Protein AF-A0A926EX16-F1 (afdb_monomer)

Sequence (102 aa):
MKLAAEIELPFSEFWELTPYEFNLKVESYYNKKEENFKEKITLEYWNAMWTIQWLGKKSDRPKPLNEILDNLYKENKVMTDKQMLNQVMALNRLFGGVVEQK

Secondary structure (DSSP, 8-state):
-HHHHHTT--HHHHHHS-HHHHHHHHHHHHHHHHHHHHHHHHHHHHHHHHHHHHH--GGGPPSPHHHHHHTTT----PPPHHHHHHHHHHHHHHTT------

Organism: NCBI:txid2763679

Radius of gyration: 23.38 Å; Cα contacts (8 Å, |Δi|>4): 35; chains: 1; bounding box: 44×40×63 Å

pLDDT: mean 91.71, std 6.9, range [58.41, 98.06]

Solvent-accessible surface area (backbone atoms only — not comparable to full-atom values): 6271 Å² total; per-residue (Å²): 108,70,69,40,58,74,69,70,46,55,69,74,58,59,74,73,47,53,76,66,59,48,51,53,52,52,51,52,49,52,54,51,51,53,50,56,48,53,52,51,51,52,50,52,49,52,52,50,52,54,48,33,74,78,76,51,56,84,85,72,58,75,75,59,66,66,64,52,64,74,45,71,82,54,76,78,81,78,72,50,73,68,54,48,50,52,53,52,53,52,50,37,45,75,74,72,44,86,82,83,86,129

Structure (mmCIF, N/CA/C/O backbone):
data_AF-A0A926EX16-F1
#
_entry.id   AF-A0A926EX16-F1
#
loop_
_atom_site.group_PDB
_atom_site.id
_atom_site.type_symbol
_atom_site.label_atom_id
_atom_site.label_alt_id
_atom_site.label_comp_id
_atom_site.label_asym_id
_atom_site.label_entity_id
_atom_site.label_seq_id
_atom_site.pdbx_PDB_ins_code
_atom_site.Cartn_x
_atom_site.Cartn_y
_atom_site.Cartn_z
_atom_site.occupancy
_atom_site.B_iso_or_equiv
_atom_site.auth_seq_id
_atom_site.auth_comp_id
_atom_site.auth_asym_id
_atom_site.auth_atom_id
_atom_site.pdbx_PDB_model_num
ATOM 1 N N . MET A 1 1 ? -22.424 -1.682 9.973 1.00 82.56 1 MET A N 1
ATOM 2 C CA . MET A 1 1 ? -22.169 -3.128 9.774 1.00 82.56 1 MET A CA 1
ATOM 3 C C . MET A 1 1 ? -21.288 -3.437 8.565 1.00 82.56 1 MET A C 1
ATOM 5 O O . MET A 1 1 ? -20.309 -4.133 8.770 1.00 82.56 1 MET A O 1
ATOM 9 N N . LYS A 1 2 ? -21.545 -2.911 7.351 1.00 91.31 2 LYS A N 1
ATOM 10 C CA . LYS A 1 2 ? -20.672 -3.149 6.174 1.00 91.31 2 LYS A CA 1
ATOM 11 C C . LYS A 1 2 ? -19.188 -2.861 6.450 1.00 91.31 2 LYS A C 1
ATOM 13 O O . LYS A 1 2 ? -18.366 -3.748 6.288 1.00 91.31 2 LYS A O 1
ATOM 18 N N . LEU A 1 3 ? -18.880 -1.662 6.947 1.00 91.94 3 LEU A N 1
ATOM 19 C CA . LEU A 1 3 ? -17.506 -1.250 7.253 1.00 91.94 3 LEU A CA 1
ATOM 20 C C . LEU A 1 3 ? -16.845 -2.150 8.315 1.00 91.94 3 LEU A C 1
ATOM 22 O O . LEU A 1 3 ? -15.679 -2.486 8.189 1.00 91.94 3 LEU A O 1
ATOM 26 N N . ALA A 1 4 ? -17.604 -2.597 9.323 1.00 92.38 4 ALA A N 1
ATOM 27 C CA . ALA A 1 4 ? -17.116 -3.550 10.323 1.00 92.38 4 ALA A CA 1
ATOM 28 C C . ALA A 1 4 ? -16.749 -4.901 9.685 1.00 92.38 4 ALA A C 1
ATOM 30 O O . ALA A 1 4 ? -15.711 -5.461 10.011 1.00 92.38 4 ALA A O 1
ATOM 31 N N . ALA A 1 5 ? -17.550 -5.382 8.727 1.00 94.56 5 ALA A N 1
ATOM 32 C CA . ALA A 1 5 ? -17.231 -6.593 7.974 1.00 94.56 5 ALA A CA 1
ATOM 33 C C . ALA A 1 5 ? -15.983 -6.415 7.087 1.00 94.56 5 ALA A C 1
ATOM 35 O O . ALA A 1 5 ? -15.181 -7.334 6.977 1.00 94.56 5 ALA A O 1
ATOM 36 N N . GLU A 1 6 ? -15.800 -5.237 6.480 1.00 95.25 6 GLU A N 1
ATOM 37 C CA . GLU A 1 6 ? -14.635 -4.920 5.636 1.00 95.25 6 GLU A CA 1
ATOM 38 C C . GLU A 1 6 ? -13.314 -4.902 6.412 1.00 95.25 6 GLU A C 1
ATOM 40 O O . GLU A 1 6 ? -12.292 -5.320 5.872 1.00 95.25 6 GLU A O 1
ATOM 45 N N . ILE A 1 7 ? -13.335 -4.440 7.666 1.00 95.56 7 ILE A N 1
ATOM 46 C CA . ILE A 1 7 ? -12.160 -4.446 8.551 1.00 95.56 7 ILE A CA 1
ATOM 47 C C . ILE A 1 7 ? -12.045 -5.732 9.381 1.00 95.56 7 ILE A C 1
ATOM 49 O O . ILE A 1 7 ? -11.255 -5.785 10.320 1.00 95.56 7 ILE A O 1
ATOM 53 N N . GLU A 1 8 ? -12.856 -6.747 9.060 1.00 94.62 8 GLU A N 1
ATOM 54 C CA . GLU A 1 8 ? -12.874 -8.054 9.729 1.00 94.62 8 GLU A CA 1
ATOM 55 C C . GLU A 1 8 ? -13.152 -7.962 11.246 1.00 94.62 8 GLU A C 1
ATOM 57 O O . GLU A 1 8 ? -12.731 -8.814 12.027 1.00 94.62 8 GLU A O 1
ATOM 62 N N . LEU A 1 9 ? -13.891 -6.932 11.675 1.00 95.00 9 LEU A N 1
ATOM 63 C CA . LEU A 1 9 ? -14.295 -6.743 13.065 1.00 95.00 9 LEU A CA 1
ATOM 64 C C . LEU A 1 9 ? -15.504 -7.643 13.384 1.00 95.00 9 LEU A C 1
ATOM 66 O O . LEU A 1 9 ? -16.541 -7.521 12.717 1.00 95.00 9 LEU A O 1
ATOM 70 N N . PRO A 1 10 ? -15.430 -8.503 14.418 1.00 95.44 10 PRO A N 1
ATOM 71 C CA . PRO A 1 10 ? -16.572 -9.290 14.864 1.00 95.44 10 PRO A CA 1
ATOM 72 C C . PRO A 1 10 ? -17.781 -8.403 15.171 1.00 95.44 10 PRO A C 1
A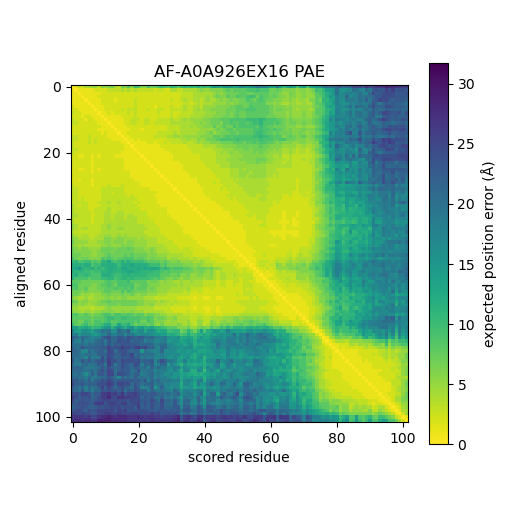TOM 74 O O . PRO A 1 10 ? -17.664 -7.374 15.837 1.00 95.44 10 PRO A O 1
ATOM 77 N N . PHE A 1 11 ? -18.974 -8.805 14.727 1.00 93.56 11 PHE A N 1
ATOM 78 C CA . PHE A 1 11 ? -20.169 -7.986 14.946 1.00 93.56 11 PHE A CA 1
ATOM 79 C C . PHE A 1 11 ? -20.536 -7.837 16.423 1.00 93.56 11 PHE A C 1
ATOM 81 O O . PHE A 1 11 ? -21.080 -6.803 16.790 1.00 93.56 11 PHE A O 1
ATOM 88 N N . SER A 1 12 ? -20.226 -8.828 17.264 1.00 94.44 12 SER A N 1
ATOM 89 C CA . SER A 1 12 ? -20.384 -8.709 18.718 1.00 94.44 12 SER A CA 1
ATOM 90 C C . SER A 1 12 ? -19.554 -7.552 19.268 1.00 94.44 12 SER A C 1
ATOM 92 O O . SER A 1 12 ? -20.082 -6.704 19.974 1.00 94.44 12 SER A O 1
ATOM 94 N N . GLU A 1 13 ? -18.292 -7.463 18.850 1.00 94.31 13 GLU A N 1
ATOM 95 C CA . GLU A 1 13 ? -17.374 -6.403 19.259 1.00 94.31 13 GLU A CA 1
ATOM 96 C C . GLU A 1 13 ? -17.799 -5.041 18.695 1.00 94.31 13 GLU A C 1
ATOM 98 O O . GLU A 1 13 ? -17.745 -4.038 19.393 1.00 94.31 13 GLU A O 1
ATOM 103 N N . PHE A 1 14 ? -18.306 -4.989 17.460 1.00 94.06 14 PHE A N 1
ATOM 104 C CA . PHE A 1 14 ? -18.837 -3.753 16.875 1.00 94.06 14 PHE A CA 1
ATOM 105 C C . PHE A 1 14 ? -19.933 -3.104 17.733 1.00 94.06 14 PHE A C 1
ATOM 107 O O . PHE A 1 14 ? -19.960 -1.881 17.850 1.00 94.06 14 PHE A O 1
ATOM 114 N N . TRP A 1 15 ? -20.829 -3.901 18.323 1.00 94.88 15 TRP A N 1
ATOM 115 C CA . TRP A 1 15 ? -21.917 -3.384 19.161 1.00 94.88 15 TRP A CA 1
ATOM 116 C C . TRP A 1 15 ? -21.451 -2.864 20.522 1.00 94.88 15 TRP A C 1
ATOM 118 O O . TRP A 1 15 ? -22.181 -2.107 21.158 1.00 94.88 15 TRP A O 1
ATOM 128 N N . GLU A 1 16 ? -20.253 -3.250 20.955 1.00 96.69 16 GLU A N 1
ATOM 129 C CA . GLU A 1 16 ? -19.655 -2.819 22.219 1.00 96.69 16 GLU A CA 1
ATOM 130 C C . GLU A 1 16 ? -18.842 -1.523 22.074 1.00 96.69 16 GLU A C 1
ATOM 132 O O . GLU A 1 16 ? -18.530 -0.883 23.076 1.00 96.69 16 GLU A O 1
ATOM 137 N N . LEU A 1 17 ? -18.519 -1.109 20.843 1.00 95.88 17 LEU A N 1
ATOM 138 C CA . LEU A 1 17 ? -17.691 0.067 20.578 1.00 95.88 17 LEU A CA 1
ATOM 139 C C . LEU A 1 17 ? -18.506 1.353 20.473 1.00 95.88 17 LEU A C 1
ATOM 141 O O . LEU A 1 17 ? -19.566 1.422 19.846 1.00 95.88 17 LEU A O 1
ATOM 145 N N . THR A 1 18 ? -17.922 2.434 20.978 1.00 96.81 18 THR A N 1
ATOM 146 C CA . THR A 1 18 ? -18.378 3.780 20.638 1.00 96.81 18 THR A CA 1
ATOM 147 C C . THR A 1 18 ? -18.011 4.129 19.187 1.00 96.81 18 THR A C 1
ATOM 149 O O . THR A 1 18 ? -17.039 3.600 18.636 1.00 96.81 18 THR A O 1
ATOM 152 N N . PRO A 1 19 ? -18.718 5.081 18.545 1.00 93.94 19 PRO A N 1
ATOM 153 C CA . PRO A 1 19 ? -18.367 5.532 17.196 1.00 93.94 19 PRO A CA 1
ATOM 154 C C . PRO A 1 19 ? -16.916 6.021 17.055 1.00 93.94 19 PRO A C 1
ATOM 156 O O . PRO A 1 19 ? -16.306 5.844 16.003 1.00 93.94 19 PRO A O 1
ATOM 159 N N . TYR A 1 20 ? -16.356 6.620 18.111 1.00 95.81 20 TYR A N 1
ATOM 160 C CA . TYR A 1 20 ? -14.966 7.078 18.131 1.00 95.81 20 TYR A CA 1
ATOM 161 C C . TYR A 1 20 ? -13.979 5.905 18.106 1.00 95.81 20 TYR A C 1
ATOM 163 O O . TYR A 1 20 ? -13.089 5.870 17.259 1.00 95.81 20 TYR A O 1
ATOM 171 N N . GLU A 1 21 ? -14.161 4.919 18.986 1.00 96.19 21 GLU A N 1
ATOM 172 C CA . GLU A 1 21 ? -13.295 3.735 19.034 1.00 96.19 21 GLU A CA 1
ATOM 173 C C . GLU A 1 21 ? -13.396 2.918 17.746 1.00 96.19 21 GLU A C 1
ATOM 175 O O . GLU A 1 21 ? -12.391 2.414 17.242 1.00 96.19 21 GLU A O 1
ATOM 180 N N . PHE A 1 22 ? -14.599 2.833 17.176 1.00 95.31 22 PHE A N 1
ATOM 181 C CA . PHE A 1 22 ? -14.804 2.200 15.883 1.00 95.31 22 PHE A CA 1
ATOM 182 C C . PHE A 1 22 ? -14.007 2.902 14.777 1.00 95.31 22 PHE A C 1
ATOM 184 O O . PHE A 1 22 ? -13.279 2.235 14.044 1.00 95.31 22 PHE A O 1
ATOM 191 N N . ASN A 1 23 ? -14.072 4.235 14.688 1.00 94.12 23 ASN A N 1
ATOM 192 C CA . ASN A 1 23 ? -13.280 4.994 13.715 1.00 94.12 23 ASN A CA 1
ATOM 193 C C . ASN A 1 23 ? -11.771 4.785 13.903 1.00 94.12 23 ASN A C 1
ATOM 195 O O . ASN A 1 23 ? -11.063 4.584 12.919 1.00 94.12 23 ASN A O 1
ATOM 199 N N . LEU A 1 24 ? -11.285 4.750 15.148 1.00 96.12 24 LEU A N 1
ATOM 200 C CA . LEU A 1 24 ? -9.872 4.494 15.437 1.00 96.12 24 LEU A CA 1
ATOM 201 C C . LEU A 1 24 ? -9.432 3.102 14.953 1.00 96.12 24 LEU A C 1
ATOM 203 O O . LEU A 1 24 ? -8.354 2.950 14.376 1.00 96.12 24 LEU A O 1
ATOM 207 N N . LYS A 1 25 ? -10.273 2.077 15.143 1.00 95.38 25 LYS A N 1
ATOM 208 C CA . LYS A 1 25 ? -10.001 0.727 14.624 1.00 95.38 25 LYS A CA 1
ATOM 209 C C . LYS A 1 25 ? -9.982 0.683 13.103 1.00 95.38 25 LYS A C 1
ATOM 211 O O . LYS A 1 25 ? -9.120 0.019 12.533 1.00 95.38 25 LYS A O 1
ATOM 216 N N . VAL A 1 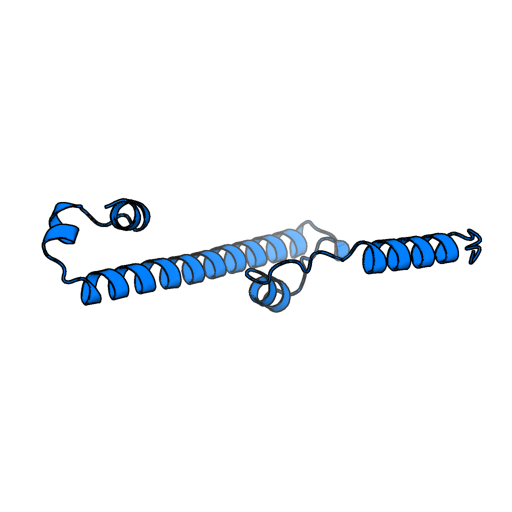26 ? -10.911 1.382 12.458 1.00 95.56 26 VAL A N 1
ATOM 217 C CA . VAL A 1 26 ? -10.968 1.485 10.995 1.00 95.56 26 VAL A CA 1
ATOM 218 C C . VAL A 1 26 ? -9.682 2.107 10.457 1.00 95.56 26 VAL A C 1
ATOM 220 O O . VAL A 1 26 ? -9.050 1.535 9.572 1.00 95.56 26 VAL A O 1
ATOM 223 N N . GLU A 1 27 ? -9.266 3.242 11.016 1.00 95.38 27 GLU A N 1
ATOM 224 C CA . GLU A 1 27 ? -8.036 3.929 10.620 1.00 95.38 27 GLU A CA 1
ATOM 225 C C . GLU A 1 27 ? -6.806 3.036 10.827 1.00 95.38 27 GLU A C 1
ATOM 227 O O . GLU A 1 27 ? -6.006 2.848 9.911 1.00 95.38 27 GLU A O 1
ATOM 232 N N . SER A 1 28 ? -6.698 2.399 11.996 1.00 96.69 28 SER A N 1
ATOM 233 C CA . SER A 1 28 ? -5.607 1.471 12.295 1.00 96.69 28 SER A CA 1
ATOM 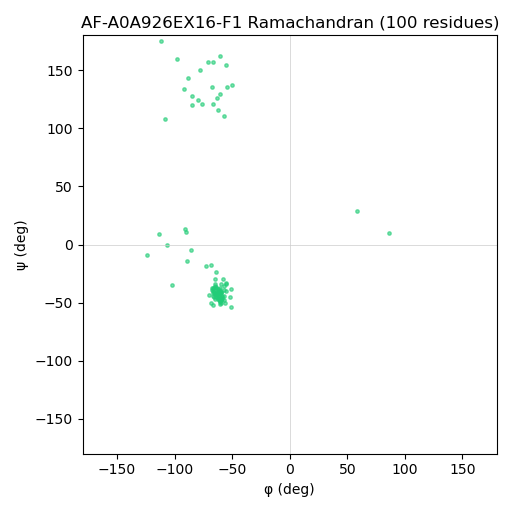234 C C . SER A 1 28 ? -5.556 0.287 11.322 1.00 96.69 28 SER A C 1
ATOM 236 O O . SER A 1 28 ? -4.471 -0.079 10.865 1.00 96.69 28 SER A O 1
ATOM 238 N N . TYR A 1 29 ? -6.709 -0.289 10.960 1.00 96.62 29 TYR A N 1
ATOM 239 C CA . TYR A 1 29 ? -6.786 -1.378 9.985 1.00 96.62 29 TYR A CA 1
ATOM 240 C C . TYR A 1 29 ? -6.252 -0.943 8.618 1.00 96.62 29 TYR A C 1
ATOM 242 O O . TYR A 1 29 ? -5.416 -1.641 8.041 1.00 96.62 29 TYR A O 1
ATOM 250 N N . TYR A 1 30 ? -6.699 0.208 8.106 1.00 95.12 30 TYR A N 1
ATOM 251 C CA . TYR A 1 30 ? -6.258 0.697 6.799 1.00 95.12 30 TYR A CA 1
ATOM 252 C C . TYR A 1 30 ? -4.773 1.061 6.796 1.00 95.12 30 TYR A C 1
ATOM 254 O O . TYR A 1 30 ? -4.058 0.593 5.912 1.00 95.12 30 TYR A O 1
ATOM 262 N N . ASN A 1 31 ? -4.280 1.759 7.822 1.00 95.50 31 ASN A N 1
ATOM 263 C CA . ASN A 1 31 ? -2.855 2.079 7.954 1.00 95.50 31 ASN A CA 1
ATOM 264 C C . ASN A 1 31 ? -1.996 0.806 7.954 1.00 95.50 31 ASN A C 1
ATOM 266 O O . ASN A 1 31 ? -1.063 0.677 7.162 1.00 95.50 31 ASN A O 1
ATOM 270 N N . LYS A 1 32 ? -2.374 -0.198 8.757 1.00 96.12 32 LYS A N 1
ATOM 271 C CA . LYS A 1 32 ? -1.675 -1.488 8.798 1.00 96.12 32 LYS A CA 1
ATOM 272 C C . LYS A 1 32 ? -1.733 -2.217 7.455 1.00 96.12 32 LYS A C 1
ATOM 274 O O . LYS A 1 32 ? -0.772 -2.869 7.053 1.00 96.12 32 LYS A O 1
ATOM 279 N N . LYS A 1 33 ? -2.860 -2.142 6.747 1.00 94.69 33 LYS A N 1
ATOM 280 C CA . LYS A 1 33 ? -3.020 -2.759 5.424 1.00 94.69 33 LYS A CA 1
ATOM 281 C C . LYS A 1 33 ? -2.103 -2.110 4.390 1.00 94.69 33 LYS A C 1
ATOM 283 O O . LYS A 1 33 ? -1.491 -2.834 3.606 1.00 94.69 33 LYS A O 1
ATOM 288 N N . GLU A 1 34 ? -1.971 -0.787 4.417 1.00 93.88 34 GLU A N 1
ATOM 289 C CA . GLU A 1 34 ? -1.043 -0.057 3.553 1.00 93.88 34 GLU A CA 1
ATOM 290 C C . GLU A 1 34 ? 0.421 -0.385 3.861 1.00 93.88 34 GLU A C 1
ATOM 292 O O . GLU A 1 34 ? 1.199 -0.624 2.936 1.00 93.88 34 GLU A O 1
ATOM 297 N N . GLU A 1 35 ? 0.801 -0.424 5.139 1.00 95.06 35 GLU A N 1
ATOM 298 C CA . GLU A 1 35 ? 2.151 -0.796 5.577 1.00 95.06 35 GLU A CA 1
ATOM 299 C C . GLU A 1 35 ? 2.501 -2.222 5.143 1.00 95.06 35 GLU A C 1
ATOM 301 O O . GLU A 1 35 ? 3.488 -2.424 4.436 1.00 95.06 35 GLU A O 1
ATOM 306 N N . ASN A 1 36 ? 1.629 -3.193 5.433 1.00 96.25 36 ASN A N 1
ATOM 307 C CA . ASN A 1 36 ? 1.801 -4.584 5.008 1.00 96.25 36 ASN A CA 1
ATOM 308 C C . ASN A 1 36 ? 1.936 -4.713 3.482 1.00 96.25 36 ASN A C 1
ATOM 310 O O . ASN A 1 36 ? 2.645 -5.585 2.977 1.00 96.25 36 ASN A O 1
ATOM 314 N N . PHE A 1 37 ? 1.221 -3.884 2.719 1.00 95.19 37 PHE A N 1
ATOM 315 C CA . PHE A 1 37 ? 1.324 -3.888 1.264 1.00 95.19 37 PHE A CA 1
ATOM 316 C C . PHE A 1 37 ? 2.678 -3.342 0.790 1.00 95.19 37 PHE A C 1
ATOM 318 O O . PHE A 1 37 ? 3.320 -3.967 -0.056 1.00 95.19 37 PHE A O 1
ATOM 325 N N . LYS A 1 38 ? 3.160 -2.240 1.382 1.00 95.81 38 LYS A N 1
ATOM 326 C CA . LYS A 1 38 ? 4.506 -1.698 1.120 1.00 95.81 38 LYS A CA 1
ATOM 327 C C . LYS A 1 38 ? 5.604 -2.704 1.476 1.00 95.81 38 LYS A C 1
ATOM 329 O O . LYS A 1 38 ? 6.556 -2.856 0.709 1.00 95.81 38 LYS A O 1
ATOM 334 N N . GLU A 1 39 ? 5.464 -3.421 2.590 1.00 97.31 39 GLU A N 1
ATOM 335 C CA . GLU A 1 39 ? 6.394 -4.480 3.000 1.00 97.31 39 GLU A CA 1
ATOM 336 C C . GLU A 1 39 ? 6.451 -5.618 1.978 1.00 97.31 39 GLU A C 1
ATOM 338 O O . GLU A 1 39 ? 7.539 -6.005 1.548 1.00 97.31 39 GLU A O 1
ATOM 343 N N . LYS A 1 40 ? 5.292 -6.110 1.519 1.00 97.69 40 LYS A N 1
ATOM 344 C CA . LYS A 1 40 ? 5.219 -7.152 0.480 1.00 97.69 40 LYS A CA 1
ATOM 345 C C . LYS A 1 40 ? 5.886 -6.710 -0.818 1.00 97.69 40 LYS A C 1
ATOM 347 O O . LYS A 1 40 ? 6.683 -7.455 -1.375 1.00 97.69 40 LYS A O 1
ATOM 352 N N . ILE A 1 41 ? 5.607 -5.492 -1.281 1.00 97.12 41 ILE A N 1
ATOM 353 C CA . ILE A 1 41 ? 6.241 -4.944 -2.489 1.00 97.12 41 ILE A CA 1
ATOM 354 C C . ILE A 1 41 ? 7.753 -4.838 -2.312 1.00 97.12 41 ILE A C 1
ATOM 356 O O . ILE A 1 41 ? 8.503 -5.177 -3.223 1.00 97.12 41 ILE A O 1
ATOM 360 N N . THR A 1 42 ? 8.203 -4.394 -1.141 1.00 97.69 42 THR A N 1
ATOM 361 C CA . THR A 1 42 ? 9.629 -4.299 -0.826 1.00 97.69 42 THR A CA 1
ATOM 362 C C . THR A 1 42 ? 10.293 -5.673 -0.875 1.00 97.69 42 THR A C 1
ATOM 364 O O . THR A 1 42 ? 11.352 -5.813 -1.484 1.00 97.69 42 THR A O 1
ATOM 367 N N . LEU A 1 43 ? 9.663 -6.698 -0.297 1.00 98.06 43 LEU A N 1
ATOM 368 C CA . LEU A 1 43 ? 10.161 -8.071 -0.354 1.00 98.06 43 LEU A CA 1
ATOM 369 C C . LEU A 1 43 ? 10.253 -8.578 -1.800 1.00 98.06 43 LEU A C 1
ATOM 371 O O . LEU A 1 43 ? 11.306 -9.061 -2.213 1.00 98.06 43 LEU A O 1
ATOM 375 N N . GLU A 1 44 ? 9.190 -8.411 -2.589 1.00 97.38 44 GLU A N 1
ATOM 376 C CA . GLU A 1 44 ? 9.176 -8.854 -3.987 1.00 97.38 44 GLU A CA 1
ATOM 377 C C . GLU A 1 44 ? 10.172 -8.091 -4.863 1.00 97.38 44 GLU A C 1
ATOM 379 O O . GLU A 1 44 ? 10.791 -8.669 -5.756 1.00 97.38 44 GLU A O 1
ATOM 384 N N . TYR A 1 45 ? 10.400 -6.808 -4.581 1.00 97.50 45 TYR A N 1
ATOM 385 C CA . TYR A 1 45 ? 11.445 -6.030 -5.235 1.00 97.50 45 TYR A CA 1
ATOM 386 C C . TYR A 1 45 ? 12.829 -6.641 -4.994 1.00 97.50 45 TYR A C 1
ATOM 388 O O . TYR A 1 45 ? 13.606 -6.810 -5.935 1.00 97.50 45 TYR A O 1
ATOM 396 N N . TRP A 1 46 ? 13.143 -7.002 -3.747 1.00 97.44 46 TRP A N 1
ATOM 397 C CA . TRP A 1 46 ? 14.423 -7.629 -3.422 1.00 97.44 46 TRP A CA 1
ATOM 398 C C . TRP A 1 46 ? 14.549 -9.028 -4.015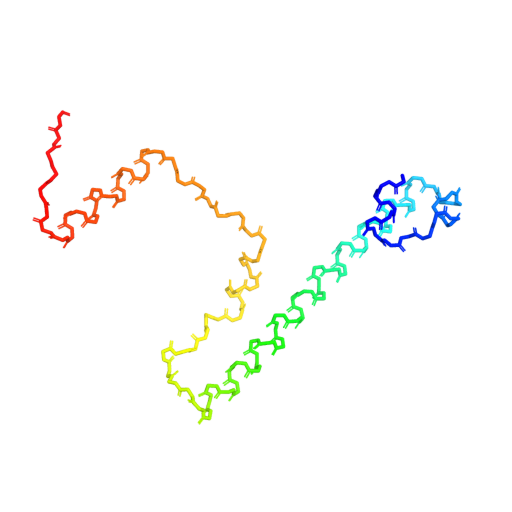 1.00 97.44 46 TRP A C 1
ATOM 400 O O . TRP A 1 46 ? 15.612 -9.350 -4.549 1.00 97.44 46 TRP A O 1
ATOM 410 N N . ASN A 1 47 ? 13.470 -9.815 -4.009 1.00 96.75 47 ASN A N 1
ATOM 411 C CA . ASN A 1 47 ? 13.420 -11.098 -4.708 1.00 96.75 47 ASN A CA 1
ATOM 412 C C . ASN A 1 47 ? 13.746 -10.915 -6.195 1.00 96.75 47 ASN A C 1
ATOM 414 O O . ASN A 1 47 ? 14.647 -11.572 -6.711 1.00 96.75 47 ASN A O 1
ATOM 418 N N . ALA A 1 48 ? 13.093 -9.965 -6.870 1.00 95.56 48 ALA A N 1
ATOM 419 C CA . ALA A 1 48 ? 13.341 -9.672 -8.278 1.00 95.56 48 ALA A CA 1
ATOM 420 C C . ALA A 1 48 ? 14.787 -9.221 -8.527 1.00 95.56 48 ALA A C 1
ATOM 422 O O . ALA A 1 48 ? 15.446 -9.730 -9.433 1.00 95.56 48 ALA A O 1
ATOM 423 N N . MET A 1 49 ? 15.317 -8.308 -7.708 1.00 96.25 49 MET A N 1
ATOM 424 C CA . MET A 1 49 ? 16.707 -7.850 -7.814 1.00 96.25 49 MET A CA 1
ATOM 425 C C . MET A 1 49 ? 17.704 -8.999 -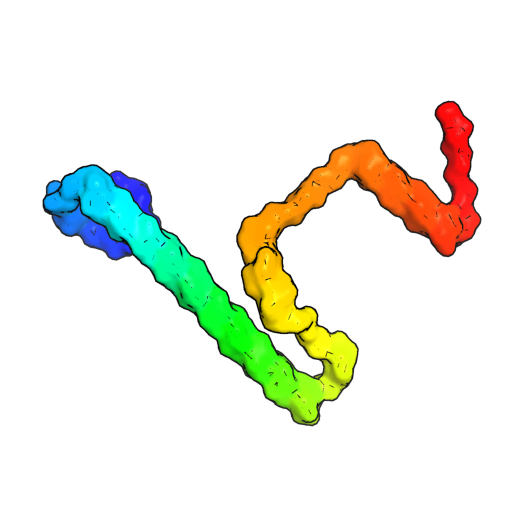7.642 1.00 96.25 49 MET A C 1
ATOM 427 O O . MET A 1 49 ? 18.675 -9.079 -8.397 1.00 96.25 49 MET A O 1
ATOM 431 N N . TRP A 1 50 ? 17.450 -9.905 -6.695 1.00 96.12 50 T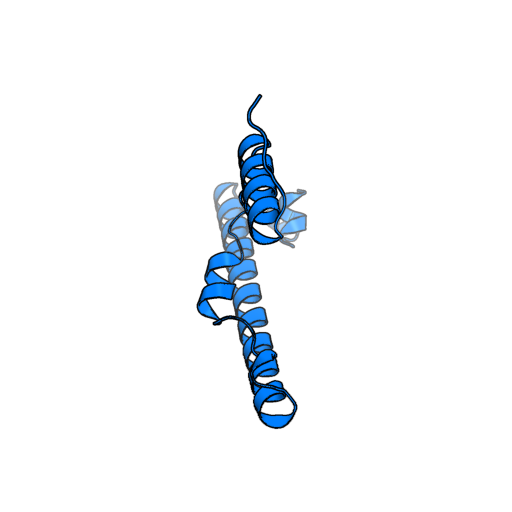RP A N 1
ATOM 432 C CA . TRP A 1 50 ? 18.261 -11.101 -6.487 1.00 96.12 50 TRP A CA 1
ATOM 433 C C . TRP A 1 50 ? 18.194 -12.046 -7.688 1.00 96.12 50 TRP A C 1
ATOM 435 O O . TRP A 1 50 ? 19.228 -12.474 -8.196 1.00 96.12 50 TRP A O 1
ATOM 445 N N . THR A 1 51 ? 16.998 -12.327 -8.202 1.00 96.25 51 THR A N 1
ATOM 446 C CA . THR A 1 51 ? 16.817 -13.154 -9.401 1.00 96.25 51 THR A CA 1
ATOM 447 C C . THR A 1 51 ? 17.541 -12.554 -10.605 1.00 96.25 51 THR A C 1
ATOM 449 O O . THR A 1 51 ? 18.250 -13.267 -11.312 1.00 96.25 51 THR A O 1
ATOM 452 N N . ILE A 1 52 ? 17.432 -11.242 -10.819 1.00 95.88 52 ILE A N 1
ATOM 453 C CA . ILE A 1 52 ? 18.073 -10.545 -11.941 1.00 95.88 52 ILE A CA 1
ATOM 454 C C . ILE A 1 52 ? 19.594 -10.567 -11.818 1.00 95.88 52 ILE A C 1
ATOM 456 O O . ILE A 1 52 ? 20.274 -10.718 -12.830 1.00 95.88 52 ILE A O 1
ATOM 460 N N . GLN A 1 53 ? 20.132 -10.444 -10.601 1.00 93.44 53 GLN A N 1
ATOM 461 C CA . GLN A 1 53 ? 21.573 -10.502 -10.358 1.00 93.44 53 GLN A CA 1
ATOM 462 C C . GLN A 1 53 ? 22.201 -11.792 -10.906 1.00 93.44 53 GLN A C 1
ATOM 464 O O . GLN A 1 53 ? 23.340 -11.754 -11.371 1.00 93.44 53 GLN A O 1
ATOM 469 N N . TRP A 1 54 ? 21.468 -12.908 -10.866 1.00 94.00 54 TRP A N 1
ATOM 470 C CA . TRP A 1 54 ? 21.968 -14.215 -11.293 1.00 94.00 54 TRP A CA 1
ATOM 471 C C . TRP A 1 54 ? 21.482 -14.647 -12.677 1.00 94.00 54 TRP A C 1
ATOM 473 O O . TRP A 1 54 ? 22.223 -15.312 -13.396 1.00 94.00 54 TRP A O 1
ATOM 483 N N . LEU A 1 55 ? 20.249 -14.299 -13.048 1.00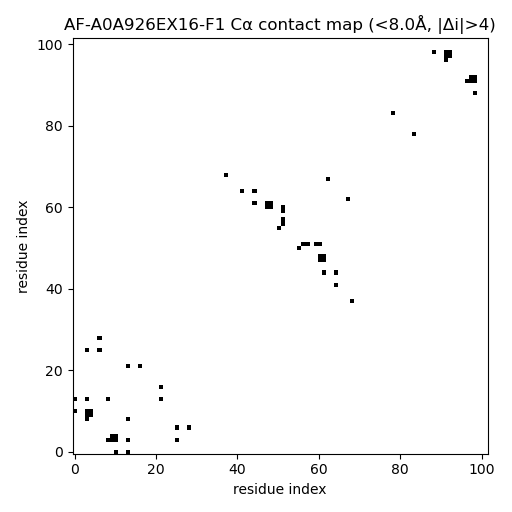 95.12 55 LEU A N 1
ATOM 484 C CA . LEU A 1 55 ? 19.554 -14.884 -14.202 1.00 95.12 55 LEU A CA 1
ATOM 485 C C . LEU A 1 55 ? 19.071 -13.849 -15.230 1.00 95.12 55 LEU A C 1
ATOM 487 O O . LEU A 1 55 ? 18.603 -14.237 -16.299 1.00 95.12 55 LEU A O 1
ATOM 491 N N . GLY A 1 56 ? 19.146 -12.551 -14.925 1.00 92.25 56 GLY A N 1
ATOM 492 C CA . GLY A 1 56 ? 18.533 -11.492 -15.729 1.00 92.25 56 GLY A CA 1
ATOM 493 C C . GLY A 1 56 ? 19.524 -10.575 -16.442 1.00 92.25 56 GLY A C 1
ATOM 494 O O . GLY A 1 56 ? 20.740 -10.632 -16.257 1.00 92.25 56 GLY A O 1
ATOM 495 N N . LYS A 1 57 ? 18.982 -9.675 -17.263 1.00 93.06 57 LYS A N 1
ATOM 496 C CA . LYS A 1 57 ? 19.722 -8.575 -17.892 1.00 93.06 57 LYS A CA 1
ATOM 497 C C . LYS A 1 57 ? 19.531 -7.291 -17.093 1.00 93.06 57 LYS A C 1
ATOM 499 O O . LYS A 1 57 ? 18.551 -7.103 -16.378 1.00 93.06 57 LYS A O 1
ATOM 504 N N . LYS A 1 58 ? 20.442 -6.329 -17.272 1.00 86.69 58 LYS A N 1
ATOM 505 C CA . LYS A 1 58 ? 20.326 -5.000 -16.643 1.00 86.69 58 LYS A CA 1
ATOM 506 C C . LYS A 1 58 ? 19.025 -4.273 -17.025 1.00 86.69 58 LYS A C 1
ATOM 508 O O . LYS A 1 58 ? 18.526 -3.499 -16.217 1.00 86.69 58 LYS A O 1
ATOM 513 N N . SER A 1 59 ? 18.493 -4.528 -18.223 1.00 91.06 59 SER A N 1
ATOM 514 C CA . SER A 1 59 ? 17.209 -3.997 -18.706 1.00 91.06 59 SER A CA 1
ATOM 515 C C . SER A 1 59 ? 16.004 -4.476 -17.903 1.00 91.06 59 SER A C 1
ATOM 517 O O . SER A 1 59 ? 14.986 -3.797 -17.898 1.00 91.06 59 SER A O 1
ATOM 519 N N . ASP A 1 60 ? 16.124 -5.619 -17.228 1.00 90.81 60 ASP A N 1
ATOM 520 C CA . ASP A 1 60 ? 15.013 -6.260 -16.523 1.00 90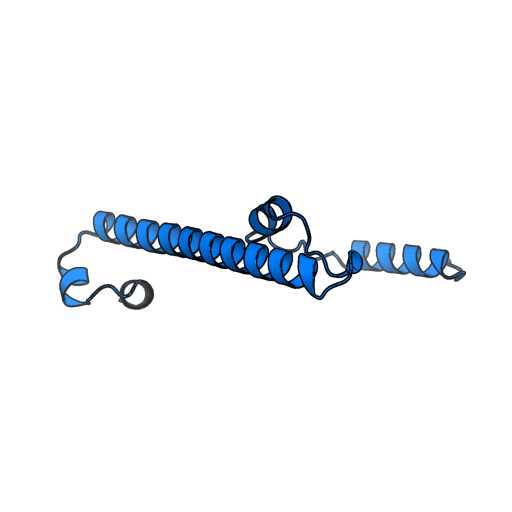.81 60 ASP A CA 1
ATOM 521 C C . ASP A 1 60 ? 14.860 -5.695 -15.104 1.00 90.81 60 ASP A C 1
ATOM 523 O O . ASP A 1 60 ? 13.931 -6.049 -14.380 1.00 90.81 60 ASP A O 1
ATOM 527 N N . ARG A 1 61 ? 15.781 -4.808 -14.692 1.00 92.69 61 ARG A N 1
ATOM 528 C CA . ARG A 1 61 ? 15.758 -4.178 -13.374 1.00 92.69 61 ARG A CA 1
ATOM 529 C C . ARG A 1 61 ? 14.502 -3.323 -13.220 1.00 92.69 61 ARG A C 1
ATOM 531 O O . ARG A 1 61 ? 14.281 -2.431 -14.044 1.00 92.69 61 ARG A O 1
ATOM 538 N N . PRO A 1 62 ? 13.710 -3.546 -12.158 1.00 93.31 62 PRO A N 1
ATOM 539 C CA . PRO A 1 62 ? 12.595 -2.668 -11.850 1.00 93.31 62 PRO A CA 1
ATOM 540 C C . PRO A 1 62 ? 13.083 -1.238 -11.586 1.00 93.31 62 PRO A C 1
ATOM 542 O O . PRO A 1 62 ? 14.260 -0.987 -11.302 1.00 93.31 62 PRO A O 1
ATOM 545 N N . LYS A 1 63 ? 12.147 -0.288 -11.664 1.00 94.69 63 LYS A N 1
ATOM 546 C CA . LYS A 1 63 ? 12.367 1.096 -11.227 1.00 94.69 63 LYS A CA 1
ATOM 547 C C . LYS A 1 63 ? 12.836 1.140 -9.768 1.00 94.69 63 LYS A C 1
ATOM 549 O O . LYS A 1 63 ? 12.497 0.227 -9.021 1.00 94.69 63 LYS A O 1
ATOM 554 N N . PRO A 1 64 ? 13.560 2.186 -9.332 1.00 95.06 64 PRO A N 1
ATOM 555 C CA . PRO A 1 64 ? 13.997 2.310 -7.944 1.00 95.06 64 PRO A CA 1
ATOM 556 C C . PRO A 1 64 ? 12.846 2.109 -6.953 1.00 95.06 64 PRO A C 1
ATOM 558 O O . PRO A 1 64 ? 11.763 2.659 -7.148 1.00 95.06 64 PRO A O 1
ATOM 561 N N . LEU A 1 65 ? 13.097 1.366 -5.872 1.00 94.56 65 LEU A N 1
ATOM 562 C CA . LEU A 1 65 ? 12.070 1.022 -4.883 1.00 94.56 65 LEU A CA 1
ATOM 563 C C . LEU A 1 65 ? 11.305 2.253 -4.372 1.00 94.56 65 LEU A C 1
ATOM 565 O O . LEU A 1 65 ? 10.081 2.234 -4.345 1.00 94.56 65 LEU A O 1
ATOM 569 N N . ASN A 1 66 ? 12.006 3.344 -4.048 1.00 94.25 66 ASN A N 1
ATOM 570 C CA . ASN A 1 66 ? 11.366 4.577 -3.578 1.00 94.25 66 ASN A CA 1
ATOM 571 C C . ASN A 1 66 ? 10.407 5.165 -4.626 1.00 94.25 66 ASN A C 1
ATOM 573 O O . ASN A 1 66 ? 9.311 5.578 -4.276 1.00 94.25 66 ASN A O 1
ATOM 577 N N . GLU A 1 67 ? 10.758 5.122 -5.918 1.00 94.31 67 GLU A N 1
ATOM 578 C CA . GLU A 1 67 ? 9.857 5.571 -6.990 1.00 94.31 67 GLU A CA 1
ATOM 579 C C . GLU A 1 67 ? 8.600 4.694 -7.064 1.00 9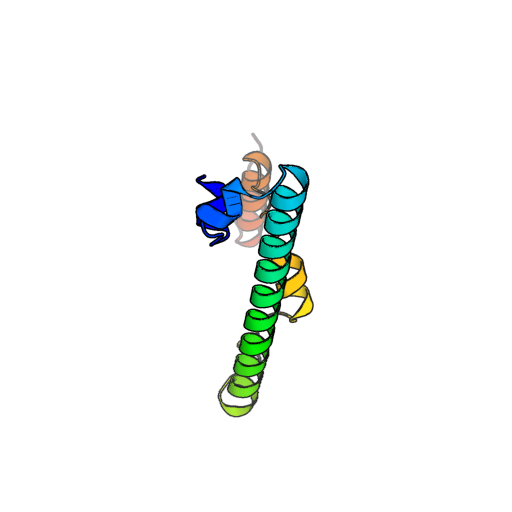4.31 67 GLU A C 1
ATOM 581 O O . GLU A 1 67 ? 7.511 5.198 -7.329 1.00 94.31 67 GLU A O 1
ATOM 586 N N . ILE A 1 68 ? 8.725 3.386 -6.829 1.00 93.44 68 ILE A N 1
ATOM 587 C CA . ILE A 1 68 ? 7.573 2.479 -6.793 1.00 93.44 68 ILE A CA 1
ATOM 588 C C . ILE A 1 68 ? 6.683 2.821 -5.593 1.00 93.44 68 ILE A C 1
ATOM 590 O O . ILE A 1 68 ? 5.489 3.050 -5.777 1.00 93.44 68 ILE A O 1
ATOM 594 N N . LEU A 1 69 ? 7.260 2.907 -4.389 1.00 93.44 69 LEU A N 1
ATOM 595 C CA . LEU A 1 69 ? 6.526 3.157 -3.145 1.00 93.44 69 LEU A CA 1
ATOM 596 C C . LEU A 1 69 ? 5.840 4.535 -3.130 1.00 93.44 69 LEU A C 1
ATOM 598 O O . LEU A 1 69 ? 4.675 4.628 -2.742 1.00 93.44 69 LEU A O 1
ATOM 602 N N . ASP A 1 70 ? 6.513 5.580 -3.618 1.00 90.44 70 ASP A N 1
ATOM 603 C CA . ASP A 1 70 ? 5.991 6.955 -3.666 1.00 90.44 70 ASP A CA 1
ATOM 604 C C . ASP A 1 70 ? 4.838 7.133 -4.662 1.00 90.44 70 ASP A C 1
ATOM 606 O O . ASP A 1 70 ? 4.122 8.138 -4.625 1.00 90.44 70 ASP A O 1
ATOM 610 N N . ASN A 1 71 ? 4.671 6.193 -5.593 1.00 89.06 71 ASN A N 1
ATOM 611 C CA . ASN A 1 71 ? 3.645 6.248 -6.629 1.00 89.06 71 ASN A CA 1
ATOM 612 C C . ASN A 1 71 ? 2.487 5.261 -6.394 1.00 89.06 71 ASN A C 1
ATOM 614 O O . ASN A 1 71 ? 1.546 5.280 -7.180 1.00 89.06 71 ASN A O 1
ATOM 618 N N . LEU A 1 72 ? 2.501 4.451 -5.322 1.00 85.44 72 LEU A N 1
ATOM 619 C CA . LEU A 1 72 ? 1.475 3.420 -5.065 1.00 85.44 72 LEU A CA 1
ATOM 620 C C . LEU A 1 72 ? 0.046 3.964 -4.991 1.00 85.44 72 LEU A C 1
ATOM 622 O O . LEU A 1 72 ? -0.877 3.330 -5.493 1.00 85.44 72 LEU A O 1
ATOM 626 N N . TYR A 1 73 ? -0.121 5.133 -4.373 1.00 80.88 73 TYR A N 1
ATOM 627 C CA . TYR A 1 73 ? -1.427 5.757 -4.142 1.00 80.88 73 TYR A CA 1
ATOM 628 C C . TYR A 1 73 ? -1.609 7.059 -4.922 1.00 80.88 73 TYR A C 1
ATOM 630 O O . TYR A 1 73 ? -2.574 7.788 -4.700 1.00 80.88 73 TYR A O 1
ATOM 638 N N . LYS A 1 74 ? -0.684 7.389 -5.833 1.00 82.19 74 LYS A N 1
ATOM 639 C CA . LYS A 1 74 ? -0.880 8.543 -6.709 1.00 82.19 74 LYS A CA 1
ATOM 640 C C . LYS A 1 74 ? -1.874 8.165 -7.791 1.00 82.19 74 LYS A C 1
ATOM 642 O O . LYS A 1 74 ? -1.626 7.265 -8.589 1.00 82.19 74 LYS A O 1
ATOM 647 N N . GLU A 1 75 ? -2.977 8.898 -7.852 1.00 71.00 75 GLU A N 1
ATOM 648 C CA . GLU A 1 75 ? -3.888 8.798 -8.981 1.00 71.00 75 GLU A CA 1
ATOM 649 C C . GLU A 1 75 ? -3.151 9.175 -10.269 1.00 71.00 75 GLU A C 1
ATOM 651 O O . GLU A 1 75 ? -2.496 10.222 -10.367 1.00 71.00 75 GLU A O 1
ATOM 656 N N . ASN A 1 76 ? -3.258 8.310 -11.277 1.00 69.19 76 ASN A N 1
ATOM 657 C CA . ASN A 1 76 ? -2.794 8.648 -12.611 1.00 69.19 76 ASN A CA 1
ATOM 658 C C . ASN A 1 76 ? -3.618 9.836 -13.098 1.00 69.19 76 ASN A C 1
ATOM 660 O O . ASN A 1 76 ? -4.830 9.723 -13.282 1.00 69.19 76 ASN A O 1
ATOM 664 N N . LYS A 1 77 ? -2.960 10.979 -13.311 1.00 74.56 77 LYS A N 1
ATOM 665 C CA . LYS A 1 77 ? -3.615 12.155 -13.883 1.00 74.56 77 LYS A CA 1
ATOM 666 C C . LYS A 1 77 ? -4.206 11.771 -15.237 1.00 74.56 77 LYS A C 1
ATOM 668 O O . LYS A 1 77 ? -3.467 11.529 -16.191 1.00 74.56 77 LYS A O 1
ATOM 673 N N . VAL A 1 78 ? -5.531 11.724 -15.313 1.00 79.81 78 VAL A N 1
ATOM 674 C CA . VAL A 1 78 ? -6.243 11.535 -16.576 1.00 79.81 78 VAL A CA 1
ATOM 675 C C . VAL A 1 78 ? -5.988 12.775 -17.428 1.00 79.81 78 VAL A C 1
ATOM 677 O O . VAL A 1 78 ? -6.258 13.898 -17.000 1.00 79.81 78 VAL A O 1
ATOM 680 N N . MET A 1 79 ? -5.406 12.587 -18.614 1.00 81.06 79 MET A N 1
ATOM 681 C CA . MET A 1 79 ? -5.209 13.692 -19.550 1.00 81.06 79 MET A CA 1
ATOM 682 C C . MET A 1 79 ? -6.563 14.180 -20.059 1.00 81.06 79 MET A C 1
ATOM 684 O O . MET A 1 79 ? -7.409 13.384 -20.453 1.00 81.06 79 MET A O 1
ATOM 688 N N . THR A 1 80 ? -6.734 15.497 -20.102 1.00 88.75 80 THR A N 1
ATOM 689 C CA . THR A 1 80 ? -7.855 16.119 -20.819 1.00 88.75 80 THR A CA 1
ATOM 690 C C . THR A 1 80 ? -7.725 15.885 -22.327 1.00 88.75 80 THR A C 1
ATOM 692 O O . THR A 1 80 ? -6.608 15.736 -22.830 1.00 88.75 80 THR A O 1
ATOM 695 N N . ASP A 1 81 ? -8.830 15.945 -23.074 1.00 88.88 81 ASP A N 1
ATOM 696 C CA . ASP A 1 81 ? -8.840 15.763 -24.538 1.00 88.88 81 ASP A CA 1
ATOM 697 C C . ASP A 1 81 ? -7.812 16.653 -25.249 1.00 88.88 81 ASP A C 1
ATOM 699 O O . ASP A 1 81 ? -7.113 16.225 -26.166 1.00 88.88 81 ASP A O 1
ATOM 703 N N . LYS A 1 82 ? -7.649 17.892 -24.771 1.00 89.19 82 LYS A N 1
ATOM 704 C CA . LYS A 1 82 ? -6.663 18.840 -25.301 1.00 89.19 82 LYS A CA 1
ATOM 705 C C . LYS A 1 82 ? -5.223 18.400 -25.031 1.00 89.19 82 LYS A C 1
ATOM 707 O O . LYS A 1 82 ? -4.366 18.534 -25.901 1.00 89.19 82 LYS A O 1
ATOM 712 N N . GLN A 1 83 ? -4.941 17.888 -23.835 1.00 89.25 83 GLN A N 1
ATOM 713 C CA . GLN A 1 83 ? -3.617 17.355 -23.499 1.00 89.25 83 GLN A CA 1
ATOM 714 C C . GLN A 1 83 ? -3.311 16.097 -24.313 1.00 89.25 83 GLN A C 1
ATOM 716 O O . GLN A 1 83 ? -2.203 15.965 -24.827 1.00 89.25 83 GLN A O 1
ATOM 721 N N . MET A 1 84 ? -4.307 15.230 -24.502 1.00 90.62 84 MET A N 1
ATOM 722 C CA . MET A 1 84 ? -4.189 14.039 -25.337 1.00 90.62 84 MET A CA 1
ATOM 723 C C . MET A 1 84 ? -3.912 14.404 -26.801 1.00 90.62 84 MET A C 1
ATOM 725 O O . MET A 1 84 ? -2.969 13.881 -27.393 1.00 90.62 84 MET A O 1
ATOM 729 N N . LEU A 1 85 ? -4.659 15.360 -27.366 1.00 92.06 85 LEU A N 1
ATOM 730 C CA . LEU A 1 85 ? -4.447 15.845 -28.731 1.00 92.06 85 LEU A CA 1
ATOM 731 C C . LEU A 1 85 ? -3.035 16.418 -28.915 1.00 92.06 85 LEU A C 1
ATOM 733 O O . LEU A 1 85 ? -2.353 16.081 -29.881 1.00 92.06 85 LEU A O 1
ATOM 737 N N . ASN A 1 86 ? -2.566 17.232 -27.967 1.00 91.50 86 ASN A N 1
ATOM 738 C CA . ASN A 1 86 ? -1.210 17.782 -28.003 1.00 91.50 86 ASN A CA 1
ATOM 739 C C . ASN A 1 86 ? -0.141 16.681 -27.972 1.00 91.50 86 ASN A C 1
ATOM 741 O O . ASN A 1 86 ? 0.836 16.751 -28.719 1.00 91.50 86 ASN A O 1
ATOM 745 N N . GLN A 1 87 ? -0.335 15.654 -27.139 1.00 89.81 87 GLN A N 1
ATOM 746 C CA . GLN A 1 87 ? 0.578 14.518 -27.047 1.00 89.81 87 GLN A CA 1
ATOM 747 C C . GLN A 1 87 ? 0.643 13.744 -28.373 1.00 89.81 87 GLN A C 1
ATOM 749 O O . GLN A 1 87 ? 1.730 13.415 -28.848 1.00 89.81 87 GLN A O 1
ATOM 754 N N . VAL A 1 88 ? -0.509 13.506 -29.009 1.00 91.12 88 VAL A N 1
ATOM 755 C CA . VAL A 1 88 ? -0.600 12.836 -30.316 1.00 91.12 88 VAL A CA 1
ATOM 756 C C . VAL A 1 88 ? 0.059 13.669 -31.414 1.00 91.12 88 VAL A C 1
ATOM 758 O O . VAL A 1 88 ? 0.820 13.128 -32.211 1.00 91.12 88 VAL A O 1
ATOM 761 N N . MET A 1 89 ? -0.155 14.988 -31.439 1.00 91.19 89 MET A N 1
ATOM 762 C CA . MET A 1 89 ? 0.510 15.884 -32.395 1.00 91.19 89 MET A CA 1
ATOM 763 C C . MET A 1 89 ? 2.036 15.872 -32.233 1.00 91.19 89 MET A C 1
ATOM 765 O O . MET A 1 89 ? 2.759 15.875 -33.230 1.00 91.19 89 MET A O 1
ATOM 769 N N . ALA A 1 90 ? 2.536 15.844 -30.993 1.00 90.81 90 ALA A N 1
ATOM 770 C CA . ALA A 1 90 ? 3.968 15.760 -30.715 1.00 90.81 90 ALA A CA 1
ATOM 771 C C . ALA A 1 90 ? 4.567 14.436 -31.214 1.00 90.81 90 ALA A C 1
ATOM 773 O O . ALA A 1 90 ? 5.599 14.446 -31.885 1.00 90.81 90 ALA A O 1
ATOM 774 N N . LEU A 1 91 ? 3.890 13.313 -30.952 1.00 93.06 91 LEU A N 1
ATOM 775 C CA . LEU A 1 91 ? 4.285 12.001 -31.467 1.00 93.06 91 LEU A CA 1
ATOM 776 C C . LEU A 1 91 ? 4.251 11.962 -32.998 1.00 93.06 91 LEU A C 1
ATOM 778 O O . LEU A 1 91 ? 5.211 11.511 -33.613 1.00 93.06 91 LEU A O 1
ATOM 782 N N . ASN A 1 92 ? 3.197 12.495 -33.621 1.00 93.12 92 ASN A N 1
ATOM 783 C CA . ASN A 1 92 ? 3.077 12.544 -35.077 1.00 93.12 92 ASN A CA 1
ATOM 784 C C . ASN A 1 92 ? 4.269 13.274 -35.714 1.00 93.12 92 ASN A C 1
ATOM 786 O O . ASN A 1 92 ? 4.870 12.761 -36.651 1.00 93.12 92 ASN A O 1
ATOM 790 N N . ARG A 1 93 ? 4.679 14.420 -35.152 1.00 93.06 93 ARG A N 1
ATOM 791 C CA . ARG A 1 93 ? 5.867 15.161 -35.614 1.00 93.06 93 ARG A CA 1
ATOM 792 C C . ARG A 1 93 ? 7.160 14.369 -35.439 1.00 93.06 93 ARG A C 1
ATOM 794 O O . ARG A 1 93 ? 7.990 14.366 -36.342 1.00 93.06 93 ARG A O 1
ATOM 801 N N . LEU A 1 94 ? 7.328 13.694 -34.299 1.00 92.69 94 LEU A N 1
ATOM 802 C CA . LEU A 1 94 ? 8.498 12.849 -34.028 1.00 92.69 94 LEU A CA 1
ATOM 803 C C . LEU A 1 94 ? 8.641 11.711 -35.047 1.00 92.69 94 LEU A C 1
ATOM 805 O O . LEU A 1 94 ? 9.760 11.367 -35.416 1.00 92.69 94 LEU A O 1
ATOM 809 N N . PHE A 1 95 ? 7.525 11.167 -35.535 1.00 94.69 95 PHE A N 1
ATOM 810 C CA . PHE A 1 95 ? 7.500 10.125 -36.564 1.00 94.69 95 PHE A CA 1
ATOM 811 C C . PHE A 1 95 ? 7.419 10.670 -38.005 1.00 94.69 95 PHE A C 1
ATOM 813 O O . PHE A 1 95 ? 7.185 9.902 -38.935 1.00 94.69 95 PHE A O 1
ATOM 820 N N . GLY A 1 96 ? 7.645 11.975 -38.211 1.00 90.25 96 GLY A N 1
ATOM 821 C CA . GLY A 1 96 ? 7.738 12.594 -39.540 1.00 90.25 96 GLY A CA 1
ATOM 822 C C . GLY A 1 96 ? 6.405 13.021 -40.164 1.00 90.25 96 GLY A C 1
ATOM 823 O O . GLY A 1 96 ? 6.368 13.393 -41.335 1.00 90.25 96 GLY A O 1
ATOM 824 N N . GLY A 1 97 ? 5.310 12.987 -39.406 1.00 91.12 97 GLY A N 1
ATOM 825 C CA . GLY A 1 97 ? 4.008 13.490 -39.828 1.00 91.12 97 GLY A CA 1
ATOM 826 C C . GLY A 1 97 ? 3.900 15.017 -39.755 1.00 91.12 97 GLY A C 1
ATOM 827 O O . GLY A 1 97 ? 4.501 15.675 -38.901 1.00 91.12 97 GLY A O 1
ATOM 828 N N . VAL A 1 98 ? 3.082 15.592 -40.638 1.00 85.44 98 VAL A N 1
ATOM 829 C CA . VAL A 1 98 ? 2.781 17.031 -40.669 1.00 85.44 98 VAL A CA 1
ATOM 830 C C . VAL A 1 98 ? 1.538 17.306 -39.822 1.00 85.44 98 VAL A C 1
ATOM 832 O O . VAL A 1 98 ? 0.548 16.582 -39.898 1.00 85.44 98 VAL A O 1
ATOM 835 N N . VAL A 1 99 ? 1.594 18.341 -38.980 1.00 83.19 99 VAL A N 1
ATOM 836 C CA . VAL A 1 99 ? 0.449 18.808 -38.184 1.00 83.19 99 VAL A CA 1
ATOM 837 C C . VAL A 1 99 ? -0.018 20.131 -38.772 1.00 83.19 99 VAL A C 1
ATOM 839 O O . VAL A 1 99 ? 0.665 21.141 -38.611 1.00 83.19 99 VAL A O 1
ATOM 842 N N . GLU A 1 100 ? -1.170 20.120 -39.434 1.00 80.25 100 GLU A N 1
ATOM 843 C CA . GLU A 1 100 ? -1.803 21.321 -39.979 1.00 80.25 100 GLU A CA 1
ATOM 844 C C . GLU A 1 100 ? -2.648 22.003 -38.896 1.00 80.25 100 GLU A C 1
ATOM 846 O O . GLU A 1 100 ? -3.465 21.362 -38.230 1.00 80.25 100 GLU A O 1
ATOM 851 N N . GLN A 1 101 ? -2.434 23.303 -38.688 1.00 65.62 101 GLN A N 1
ATOM 852 C CA . GLN A 1 101 ? -3.322 24.116 -37.861 1.00 65.62 101 GLN A CA 1
ATOM 853 C C . GLN A 1 101 ? -4.474 24.598 -38.745 1.00 65.62 101 GLN A C 1
ATOM 855 O O . GLN A 1 101 ? -4.230 25.256 -39.755 1.00 65.62 101 GLN A O 1
ATOM 860 N N . LYS A 1 102 ? -5.706 24.234 -38.380 1.00 58.41 102 LYS A N 1
ATOM 861 C CA . LYS A 1 102 ? -6.912 24.896 -38.887 1.00 58.41 102 LYS A CA 1
ATOM 862 C C . LYS A 1 102 ? -7.207 26.141 -38.068 1.00 58.41 102 LYS A C 1
ATOM 864 O O . LYS A 1 102 ? -7.016 26.069 -36.833 1.00 58.41 102 LYS A O 1
#

Mean predicted aligned error: 9.2 Å

Foldseek 3Di:
DVLCVVLVHPVVVVVVDDPVVVVVSSVVSVVVVLVVVLVVLVVVLVVQVVCCVVPNDPVSRDDPSCVVSVCVPDDDPDDDPVRVVVVVCVVCVVVPHDDDDD